Protein AF-A0A528MZ72-F1 (afdb_monomer_lite)

Structure (mmCIF, N/CA/C/O backbone):
data_AF-A0A528MZ72-F1
#
_entry.id   AF-A0A528MZ72-F1
#
loop_
_atom_site.group_PDB
_atom_site.id
_atom_site.type_symbol
_atom_site.label_atom_id
_atom_site.label_alt_id
_atom_site.label_comp_id
_ato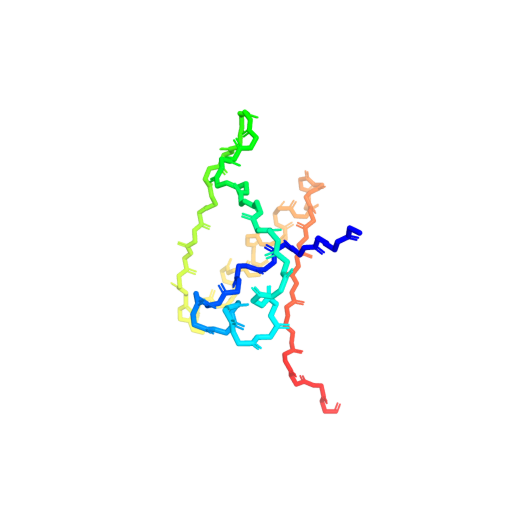m_site.label_asym_id
_atom_site.label_entity_id
_atom_site.label_seq_id
_atom_site.pdbx_PDB_ins_code
_atom_site.Cartn_x
_atom_site.Cartn_y
_atom_site.Cartn_z
_atom_site.occupancy
_atom_site.B_iso_or_equiv
_atom_site.auth_seq_id
_atom_site.auth_comp_id
_atom_site.auth_asym_id
_atom_site.auth_atom_id
_atom_site.pdbx_PDB_model_num
ATOM 1 N N . LEU A 1 1 ? 0.899 13.595 -25.574 1.00 74.56 1 LEU A N 1
ATOM 2 C CA . LEU A 1 1 ? 1.539 13.439 -24.248 1.00 74.56 1 LEU A CA 1
ATOM 3 C C . LEU A 1 1 ? 0.795 12.348 -23.490 1.00 74.56 1 LEU A C 1
ATOM 5 O O . LEU A 1 1 ? -0.411 12.479 -23.325 1.00 74.56 1 LEU A O 1
ATOM 9 N N . VAL A 1 2 ? 1.483 11.282 -23.081 1.00 84.31 2 VAL A N 1
ATOM 10 C CA . VAL A 1 2 ? 0.917 10.182 -22.281 1.00 84.31 2 VAL A CA 1
ATOM 11 C C . VAL A 1 2 ? 1.651 10.155 -20.944 1.00 84.31 2 VAL A C 1
ATOM 13 O O . VAL A 1 2 ? 2.873 10.267 -20.915 1.00 84.31 2 VAL A O 1
ATOM 16 N N . MET A 1 3 ? 0.916 10.038 -19.839 1.00 89.75 3 MET A N 1
ATOM 17 C CA . MET A 1 3 ? 1.483 9.960 -18.491 1.00 89.75 3 MET A CA 1
ATOM 18 C C . MET A 1 3 ? 0.941 8.723 -17.779 1.00 89.75 3 MET A C 1
ATOM 20 O O . MET A 1 3 ? -0.246 8.422 -17.874 1.00 89.75 3 MET A O 1
ATOM 24 N N . THR A 1 4 ? 1.806 8.025 -17.046 1.00 90.00 4 THR A N 1
ATOM 25 C CA . THR A 1 4 ? 1.440 6.878 -16.209 1.00 90.00 4 THR A CA 1
ATOM 26 C C . THR A 1 4 ? 2.096 7.005 -14.841 1.00 90.00 4 THR A C 1
ATOM 28 O O . THR A 1 4 ? 3.247 7.430 -14.733 1.00 90.00 4 THR A O 1
ATOM 31 N N . ALA A 1 5 ? 1.361 6.642 -13.790 1.00 91.62 5 ALA A N 1
ATOM 32 C CA . ALA A 1 5 ? 1.885 6.603 -12.428 1.00 91.62 5 ALA A CA 1
ATOM 33 C C . ALA A 1 5 ? 2.631 5.291 -12.127 1.00 91.62 5 ALA A C 1
ATOM 35 O O . ALA A 1 5 ? 3.460 5.249 -11.219 1.00 91.62 5 ALA A O 1
ATOM 36 N N . THR A 1 6 ? 2.345 4.224 -12.878 1.00 91.69 6 THR A N 1
ATOM 37 C CA . THR A 1 6 ? 2.941 2.897 -12.692 1.00 91.69 6 THR A CA 1
ATOM 38 C C . THR A 1 6 ? 4.203 2.780 -13.551 1.00 91.69 6 THR A C 1
ATOM 40 O O . THR A 1 6 ? 4.102 2.854 -14.779 1.00 91.69 6 THR A O 1
ATOM 43 N N . PRO A 1 7 ? 5.400 2.595 -12.958 1.00 88.12 7 PRO A N 1
ATOM 44 C CA . PRO A 1 7 ? 6.627 2.436 -13.732 1.00 88.12 7 PRO A CA 1
ATOM 45 C C . PRO A 1 7 ? 6.560 1.208 -14.648 1.00 88.12 7 PRO A C 1
ATOM 47 O O . PRO A 1 7 ? 6.311 0.095 -14.190 1.00 88.12 7 PRO A O 1
ATOM 50 N N . ILE A 1 8 ? 6.815 1.404 -15.941 1.00 87.56 8 ILE A N 1
ATOM 51 C CA . ILE A 1 8 ? 6.790 0.333 -16.946 1.00 87.56 8 ILE A CA 1
ATOM 52 C C . ILE A 1 8 ? 8.187 -0.312 -17.044 1.00 87.56 8 ILE A C 1
ATOM 54 O O . ILE A 1 8 ? 9.190 0.419 -17.085 1.00 87.56 8 ILE A O 1
ATOM 58 N N . PRO A 1 9 ? 8.296 -1.658 -17.104 1.00 89.38 9 PRO A N 1
ATOM 59 C CA . PRO A 1 9 ? 9.567 -2.343 -17.322 1.00 89.38 9 PRO A CA 1
ATOM 60 C C . PRO A 1 9 ? 10.303 -1.814 -18.555 1.00 89.38 9 PRO A C 1
ATOM 62 O O . PRO A 1 9 ? 9.710 -1.605 -19.611 1.00 89.38 9 PRO A O 1
ATOM 65 N N . ARG A 1 10 ? 11.620 -1.612 -18.435 1.00 85.62 10 ARG A N 1
ATOM 66 C CA . ARG A 1 10 ? 12.423 -0.900 -19.445 1.00 85.62 10 ARG A CA 1
ATOM 67 C C . ARG A 1 10 ? 12.304 -1.494 -20.855 1.00 85.62 10 ARG A C 1
ATOM 69 O O . ARG A 1 10 ? 12.193 -0.741 -21.812 1.00 85.62 10 ARG A O 1
ATOM 76 N N . THR A 1 11 ? 12.318 -2.817 -20.984 1.00 89.50 11 THR A N 1
ATOM 77 C CA . THR A 1 11 ? 12.204 -3.502 -22.282 1.00 89.50 11 THR A CA 1
ATOM 78 C C . THR A 1 11 ? 10.816 -3.346 -22.906 1.00 89.50 11 THR A C 1
ATOM 80 O O . THR A 1 11 ? 10.702 -3.197 -24.120 1.00 89.50 11 THR A O 1
ATOM 83 N N . LEU A 1 12 ? 9.762 -3.308 -22.084 1.00 87.25 12 LEU A N 1
ATOM 84 C CA . LEU A 1 12 ? 8.396 -3.075 -22.552 1.00 87.25 12 LEU A CA 1
ATOM 85 C C . LEU A 1 12 ? 8.212 -1.635 -23.048 1.00 87.25 12 LEU A C 1
ATOM 87 O O . LEU A 1 12 ? 7.531 -1.412 -24.040 1.00 87.25 12 LEU A O 1
ATOM 91 N N . VAL A 1 13 ? 8.883 -0.664 -22.4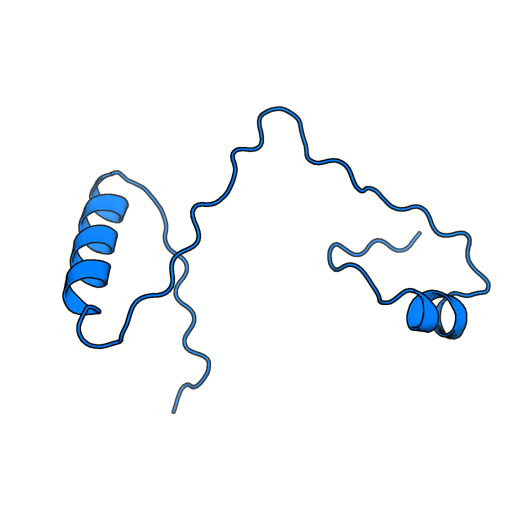18 1.00 86.06 13 VAL A N 1
ATOM 92 C CA . VAL A 1 13 ? 8.895 0.728 -22.897 1.00 86.06 13 VAL A CA 1
ATOM 93 C C . VAL A 1 13 ? 9.496 0.830 -24.301 1.00 86.06 13 VAL A C 1
ATOM 95 O O . VAL A 1 13 ? 8.909 1.471 -25.159 1.00 86.06 13 VAL A O 1
ATOM 98 N N . LEU A 1 14 ? 10.629 0.172 -24.560 1.00 83.75 14 LEU A N 1
ATOM 99 C CA . LEU A 1 14 ? 11.296 0.236 -25.869 1.00 83.75 14 LEU A CA 1
ATOM 100 C C . LEU A 1 14 ? 10.491 -0.424 -26.994 1.00 83.75 14 LEU A C 1
ATOM 102 O O . LEU A 1 14 ? 10.586 -0.008 -28.140 1.00 83.75 14 LEU A O 1
ATOM 106 N N . THR A 1 15 ? 9.726 -1.467 -26.679 1.00 87.56 15 THR A N 1
ATOM 107 C CA . THR A 1 15 ? 8.949 -2.213 -27.681 1.00 87.56 15 THR A CA 1
ATOM 108 C C . THR A 1 15 ? 7.589 -1.580 -27.951 1.00 87.56 15 THR A C 1
ATOM 110 O O . THR A 1 15 ? 7.169 -1.535 -29.101 1.00 87.56 15 THR A O 1
ATOM 113 N N . ALA A 1 16 ? 6.908 -1.080 -26.915 1.00 81.88 16 ALA A N 1
ATOM 114 C CA . ALA A 1 16 ? 5.572 -0.496 -27.037 1.00 81.88 16 ALA A CA 1
ATOM 115 C C . ALA A 1 16 ? 5.575 1.016 -27.320 1.00 81.88 16 ALA A C 1
ATOM 117 O O . ALA A 1 16 ? 4.591 1.533 -27.837 1.00 81.88 16 ALA A O 1
ATOM 118 N N . PHE A 1 17 ? 6.652 1.719 -26.957 1.00 81.62 17 PHE A N 1
ATOM 119 C CA . PHE A 1 17 ? 6.758 3.182 -26.999 1.00 81.62 17 PHE A CA 1
ATOM 120 C C . PHE A 1 17 ? 8.124 3.655 -27.5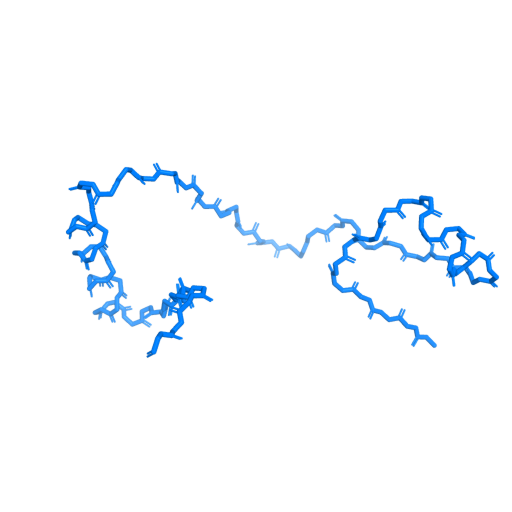23 1.00 81.62 17 PHE A C 1
ATOM 122 O O . PHE A 1 17 ? 8.564 4.755 -27.199 1.00 81.62 17 PHE A O 1
ATOM 129 N N . GLY A 1 18 ? 8.839 2.808 -28.272 1.00 79.31 18 GLY A N 1
ATOM 130 C CA . GLY A 1 18 ? 10.208 3.082 -28.729 1.00 79.31 18 GLY A CA 1
ATOM 131 C C . GLY A 1 18 ? 10.334 4.226 -29.736 1.00 79.31 18 GLY A C 1
ATOM 132 O O . GLY A 1 18 ? 11.434 4.720 -29.954 1.00 79.31 18 GLY A O 1
ATOM 133 N N . ASP A 1 19 ? 9.221 4.646 -30.331 1.00 84.06 19 ASP A N 1
ATOM 134 C CA . ASP A 1 19 ? 9.101 5.810 -31.205 1.00 84.06 19 ASP A CA 1
ATOM 135 C C . ASP A 1 19 ? 8.880 7.126 -30.436 1.00 84.06 19 ASP A C 1
ATOM 137 O O . ASP A 1 19 ? 8.901 8.199 -31.039 1.00 84.06 19 ASP A O 1
ATOM 141 N N . MET A 1 20 ? 8.688 7.066 -29.113 1.00 84.25 20 MET A N 1
ATOM 142 C CA . MET A 1 20 ? 8.477 8.228 -28.252 1.00 84.25 20 MET A CA 1
ATOM 143 C C . MET A 1 20 ? 9.665 8.485 -27.321 1.00 84.25 20 MET A C 1
ATOM 145 O O . MET A 1 20 ? 10.186 7.577 -26.673 1.00 84.25 20 MET A O 1
ATOM 149 N N . ASP A 1 21 ? 10.021 9.760 -27.156 1.00 83.44 21 ASP A N 1
ATOM 150 C CA . ASP A 1 21 ? 10.924 10.186 -26.087 1.00 83.44 21 ASP A CA 1
ATOM 151 C C . ASP A 1 21 ? 10.267 9.980 -24.714 1.00 83.44 21 ASP A C 1
ATOM 153 O O . ASP A 1 21 ? 9.131 10.395 -24.464 1.00 83.44 21 ASP A O 1
ATOM 157 N N . VAL A 1 22 ? 10.999 9.351 -23.790 1.00 82.25 22 VAL A N 1
ATOM 158 C CA . VAL A 1 22 ? 10.487 8.986 -22.463 1.00 82.25 22 VAL A CA 1
ATOM 159 C C . VAL A 1 22 ? 11.154 9.823 -21.384 1.00 82.25 22 VAL A C 1
ATOM 161 O O . VAL A 1 22 ? 12.349 9.696 -21.125 1.00 82.25 22 VAL A O 1
ATOM 164 N N . SER A 1 23 ? 10.348 10.609 -20.673 1.00 87.56 23 SER A N 1
ATOM 165 C CA . SER A 1 23 ? 10.756 11.290 -19.442 1.00 87.56 23 SER A CA 1
ATOM 166 C C . SER A 1 23 ? 10.265 10.525 -18.209 1.00 87.56 23 SER A C 1
ATOM 168 O O . SER A 1 23 ? 9.154 9.992 -18.199 1.00 87.56 23 SER A O 1
ATOM 170 N N . LYS A 1 24 ? 11.095 10.447 -17.159 1.00 86.69 24 LYS A N 1
ATOM 171 C CA . LYS A 1 24 ? 10.773 9.766 -15.894 1.00 86.69 24 LYS A CA 1
ATOM 172 C C . LYS A 1 24 ? 10.938 10.719 -14.719 1.00 86.69 24 LYS A C 1
ATOM 174 O O . LYS A 1 24 ? 12.005 11.292 -14.534 1.00 86.69 24 LYS A O 1
ATOM 179 N N . LEU A 1 25 ? 9.905 10.809 -13.886 1.00 90.25 25 LEU A N 1
ATOM 180 C CA . LEU A 1 25 ? 9.934 11.543 -12.622 1.00 90.25 25 LEU A CA 1
ATOM 181 C C . LEU A 1 25 ? 10.210 10.554 -11.482 1.00 90.25 25 LEU A C 1
ATOM 183 O O . LEU A 1 25 ? 9.320 9.812 -11.071 1.00 90.25 25 LEU A O 1
ATOM 187 N N . THR A 1 26 ? 11.457 10.493 -11.012 1.00 90.00 26 THR A N 1
ATOM 188 C CA . THR A 1 26 ? 11.889 9.545 -9.962 1.00 90.00 26 THR A CA 1
ATOM 189 C C . THR A 1 26 ? 11.873 10.136 -8.557 1.00 90.00 26 THR A C 1
ATOM 191 O O . THR A 1 26 ? 11.990 9.404 -7.573 1.00 90.00 26 THR A O 1
ATOM 194 N N . GLU A 1 27 ? 11.744 11.452 -8.450 1.00 91.88 27 GLU A N 1
ATOM 195 C CA . GLU A 1 27 ? 11.778 12.162 -7.180 1.00 91.88 27 GLU A CA 1
ATOM 196 C C . GLU A 1 27 ? 10.395 12.206 -6.531 1.00 91.88 27 GLU A C 1
ATOM 198 O O . GLU A 1 27 ? 9.359 12.300 -7.193 1.00 91.88 27 GLU A O 1
ATOM 203 N N . LYS A 1 28 ? 10.376 12.120 -5.200 1.00 91.00 28 LYS A N 1
ATOM 204 C CA . LYS A 1 28 ? 9.150 12.273 -4.414 1.00 91.00 28 LYS A CA 1
ATOM 205 C C . LYS A 1 28 ? 8.952 13.756 -4.079 1.00 91.00 28 LYS A C 1
ATOM 207 O O . LYS A 1 28 ? 9.943 14.446 -3.854 1.00 91.00 28 LYS A O 1
ATOM 212 N N . PRO A 1 29 ? 7.699 14.234 -3.963 1.00 93.50 29 PRO A N 1
ATOM 213 C CA . PRO A 1 29 ? 7.429 15.580 -3.473 1.00 93.50 29 PRO A CA 1
ATOM 214 C C . PRO A 1 29 ? 8.086 15.838 -2.113 1.00 93.50 29 PRO A C 1
ATOM 216 O O . PRO A 1 29 ? 8.178 14.931 -1.276 1.00 93.50 29 PRO A O 1
ATOM 219 N N . ALA A 1 30 ? 8.499 17.085 -1.887 1.00 93.81 30 ALA A N 1
ATOM 220 C CA . ALA A 1 30 ? 9.064 17.513 -0.614 1.00 93.81 30 ALA A CA 1
ATOM 221 C C . ALA A 1 30 ? 8.091 17.236 0.546 1.00 93.81 30 ALA A C 1
ATOM 223 O O . ALA A 1 30 ? 6.877 17.375 0.408 1.00 93.81 30 ALA A O 1
ATOM 224 N N . GLY A 1 31 ? 8.625 16.813 1.693 1.00 93.75 31 GLY A N 1
ATOM 225 C CA . GLY A 1 31 ? 7.825 16.507 2.885 1.00 93.75 31 GLY A CA 1
ATOM 226 C C . GLY A 1 31 ? 7.093 15.160 2.857 1.00 93.75 31 GLY A C 1
ATOM 227 O O . GLY A 1 31 ? 6.389 14.836 3.813 1.00 93.75 31 GLY A O 1
ATOM 228 N N . ARG A 1 32 ? 7.260 14.335 1.811 1.00 94.31 32 ARG A N 1
ATOM 229 C CA . ARG A 1 32 ? 6.644 13.002 1.774 1.00 94.31 32 ARG A CA 1
ATOM 230 C C . ARG A 1 32 ? 7.254 12.076 2.828 1.00 94.31 32 ARG A C 1
ATOM 232 O O . ARG A 1 32 ? 8.411 11.674 2.723 1.00 94.31 32 ARG A O 1
ATOM 239 N N . GLN A 1 33 ? 6.438 11.685 3.803 1.00 93.81 33 GLN A N 1
ATOM 240 C CA . GLN A 1 33 ? 6.825 10.745 4.853 1.00 93.81 33 GLN A CA 1
ATOM 241 C C . GLN A 1 33 ? 6.869 9.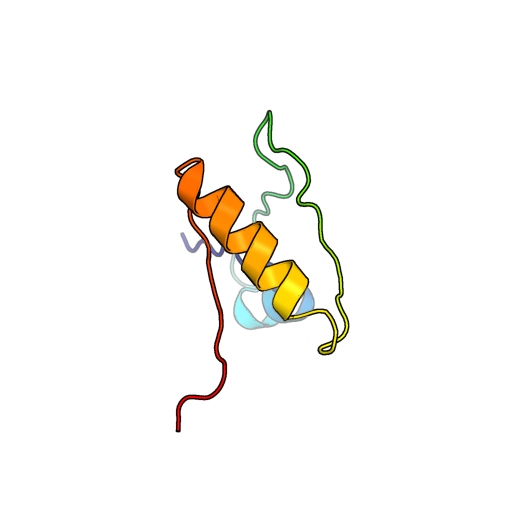295 4.327 1.00 93.81 33 GLN A C 1
ATOM 243 O O . GLN A 1 33 ? 6.083 8.931 3.441 1.00 93.81 33 GLN A O 1
ATOM 248 N N . PRO A 1 34 ? 7.787 8.449 4.833 1.00 93.69 34 PRO A N 1
ATOM 249 C CA . PRO A 1 34 ? 7.817 7.031 4.493 1.00 93.69 34 PRO A CA 1
ATOM 250 C C . PRO A 1 34 ? 6.583 6.307 5.050 1.00 93.69 34 PRO A C 1
ATOM 252 O O . PRO A 1 34 ? 6.130 6.583 6.157 1.00 93.69 34 PRO A O 1
ATOM 255 N N . ILE A 1 35 ? 6.058 5.345 4.290 1.00 94.38 35 ILE A N 1
ATOM 256 C CA . ILE A 1 35 ? 4.923 4.523 4.725 1.00 94.38 35 ILE A CA 1
ATOM 257 C C . ILE A 1 35 ? 5.455 3.373 5.581 1.00 94.38 35 ILE A C 1
ATOM 259 O O . ILE A 1 35 ? 6.281 2.580 5.119 1.00 94.38 35 ILE A O 1
ATOM 263 N N . ARG A 1 36 ? 4.954 3.242 6.813 1.00 95.31 36 ARG A N 1
ATOM 264 C CA . ARG A 1 36 ? 5.216 2.063 7.644 1.00 95.31 36 ARG A CA 1
ATOM 265 C C . ARG A 1 36 ? 4.461 0.867 7.065 1.00 95.31 36 ARG A C 1
ATOM 267 O O . ARG A 1 36 ? 3.239 0.817 7.128 1.00 95.31 36 ARG A O 1
ATOM 274 N N . THR A 1 37 ? 5.204 -0.095 6.529 1.00 96.62 37 THR A N 1
ATOM 275 C CA . THR A 1 37 ? 4.657 -1.332 5.954 1.00 96.62 37 THR A CA 1
ATOM 276 C C . THR A 1 37 ? 4.947 -2.488 6.902 1.00 96.62 37 THR A C 1
ATOM 278 O O . THR A 1 37 ? 6.080 -2.634 7.357 1.00 96.62 37 THR A O 1
ATOM 281 N N . VAL A 1 38 ? 3.931 -3.284 7.233 1.00 94.88 38 VAL A N 1
ATOM 282 C CA . VAL A 1 38 ? 4.060 -4.447 8.120 1.00 94.88 38 VAL A CA 1
ATOM 283 C C . VAL A 1 38 ? 3.299 -5.632 7.543 1.00 94.88 38 VAL A C 1
ATOM 285 O O . VAL A 1 38 ? 2.231 -5.458 6.964 1.00 94.88 38 VAL A O 1
ATOM 288 N N . THR A 1 39 ? 3.840 -6.830 7.745 1.00 96.12 39 THR A N 1
ATOM 289 C CA . THR A 1 39 ? 3.140 -8.090 7.484 1.00 96.12 39 THR A CA 1
ATOM 290 C C . THR A 1 39 ? 2.645 -8.634 8.814 1.00 96.12 39 THR A C 1
ATOM 292 O O . THR A 1 39 ? 3.412 -8.707 9.775 1.00 96.12 39 THR A O 1
ATOM 295 N N . LEU A 1 40 ? 1.364 -8.988 8.883 1.00 95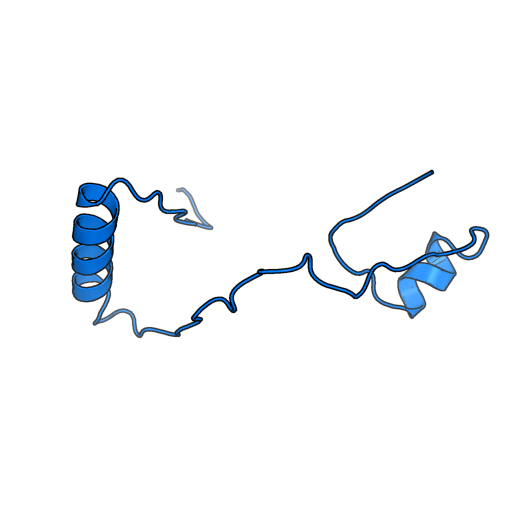.19 40 LEU A N 1
ATOM 296 C CA . LEU A 1 40 ? 0.739 -9.534 10.081 1.00 95.19 40 LEU A CA 1
ATOM 297 C C . LEU A 1 40 ? 0.166 -10.920 9.769 1.00 95.19 40 LEU A C 1
ATOM 299 O O . LEU A 1 40 ? -0.424 -11.093 8.702 1.00 95.19 40 LEU A O 1
ATOM 303 N N . PRO A 1 41 ? 0.344 -11.898 10.671 1.00 97.00 41 PRO A N 1
ATOM 304 C CA . PRO A 1 41 ? -0.303 -13.194 10.546 1.00 97.00 41 PRO A CA 1
ATOM 305 C C . PRO A 1 41 ? -1.807 -13.059 10.863 1.00 97.00 41 PRO A C 1
ATOM 307 O O . PRO A 1 41 ? -2.215 -12.124 11.561 1.00 97.00 41 PRO A O 1
ATOM 310 N N . LEU A 1 42 ? -2.637 -13.961 10.329 1.00 95.56 42 LEU A N 1
ATOM 311 C CA . LEU A 1 42 ? -4.105 -13.849 10.388 1.00 95.56 42 LEU A CA 1
ATOM 312 C C . LEU A 1 42 ? -4.656 -13.905 11.817 1.00 95.56 42 LEU A C 1
ATOM 314 O O . LEU A 1 42 ? -5.663 -13.272 12.115 1.00 95.56 42 LEU A O 1
ATOM 318 N N . GLU A 1 43 ? -3.965 -14.585 12.725 1.00 97.69 43 GLU A N 1
ATOM 319 C CA . GLU A 1 43 ? -4.328 -14.705 14.139 1.00 97.69 43 GLU A CA 1
ATOM 320 C C . GLU A 1 43 ? -4.329 -13.345 14.856 1.00 97.69 43 GLU A C 1
ATOM 322 O O . GLU A 1 43 ? -4.934 -13.197 15.913 1.00 97.69 43 GLU A O 1
ATOM 327 N N . ARG A 1 44 ? -3.661 -12.332 14.286 1.00 96.94 44 ARG A N 1
ATOM 328 C CA . ARG A 1 44 ? -3.619 -10.960 14.816 1.00 96.94 44 ARG A CA 1
ATOM 329 C C . ARG A 1 44 ? -4.626 -10.023 14.152 1.00 96.94 44 ARG A C 1
ATOM 331 O O . ARG A 1 44 ? -4.529 -8.806 14.322 1.00 96.94 44 ARG A O 1
ATOM 338 N N . LEU A 1 45 ? -5.585 -10.557 13.395 1.00 96.00 45 LEU A N 1
ATOM 339 C CA . LEU A 1 45 ? -6.601 -9.755 12.718 1.00 96.00 45 LEU A CA 1
ATOM 340 C C . LEU A 1 45 ? -7.405 -8.893 13.702 1.00 96.00 45 LEU A C 1
ATOM 342 O O . LEU A 1 45 ? -7.624 -7.717 13.428 1.00 96.00 45 LEU A O 1
ATOM 346 N N . ASP A 1 46 ? -7.763 -9.423 14.872 1.00 96.88 46 ASP A N 1
ATOM 347 C CA . ASP A 1 46 ? -8.515 -8.663 15.880 1.00 96.88 46 ASP A CA 1
ATOM 348 C C . ASP A 1 46 ? -7.733 -7.450 16.410 1.00 96.88 46 ASP A C 1
ATOM 350 O O . ASP A 1 46 ? -8.298 -6.374 16.614 1.00 96.88 46 ASP A O 1
ATOM 354 N N . GLU A 1 47 ? -6.411 -7.579 16.565 1.00 96.19 47 GLU A N 1
ATOM 355 C CA . GLU A 1 47 ? -5.541 -6.458 16.937 1.00 96.19 47 GLU A CA 1
ATOM 356 C C . GLU A 1 47 ? -5.523 -5.385 15.841 1.00 96.19 47 GLU A C 1
ATOM 358 O O . GLU A 1 47 ? -5.574 -4.187 16.134 1.00 96.19 47 GLU A O 1
ATOM 363 N N . LEU A 1 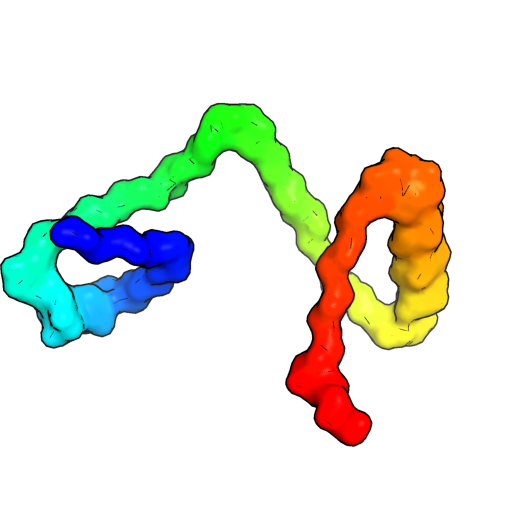48 ? -5.469 -5.801 14.570 1.00 95.94 48 LEU A N 1
ATOM 364 C CA . LEU A 1 48 ? -5.542 -4.889 13.432 1.00 95.94 48 LEU A CA 1
ATOM 365 C C . LEU A 1 48 ? -6.880 -4.140 13.421 1.00 95.94 48 LEU A C 1
ATOM 367 O O . LEU A 1 48 ? -6.881 -2.917 13.301 1.00 95.94 48 LEU A O 1
ATOM 371 N N . VAL A 1 49 ? -7.998 -4.847 13.609 1.00 96.56 49 VAL A N 1
ATOM 372 C CA . VAL A 1 49 ? -9.343 -4.253 13.673 1.00 96.56 49 VAL A CA 1
ATOM 373 C C . VAL A 1 49 ? -9.453 -3.251 14.826 1.00 96.56 49 VAL A C 1
ATOM 375 O O . VAL A 1 49 ? -10.026 -2.176 14.642 1.00 96.56 49 VAL A O 1
ATOM 378 N N . GLY A 1 50 ? -8.861 -3.546 15.988 1.00 97.31 50 GLY A N 1
ATOM 379 C CA . GLY A 1 50 ? -8.766 -2.602 17.105 1.00 97.31 50 GLY A CA 1
ATOM 380 C C . GLY A 1 50 ? -8.061 -1.302 16.710 1.00 97.31 50 GLY A C 1
ATOM 381 O O . GLY A 1 50 ? -8.641 -0.225 16.819 1.00 97.31 50 GLY A O 1
ATOM 382 N N . ARG A 1 51 ? -6.860 -1.400 16.128 1.00 95.38 51 ARG A N 1
ATOM 383 C CA . ARG A 1 51 ? -6.099 -0.226 15.652 1.00 95.38 51 ARG A CA 1
ATOM 384 C C . ARG A 1 51 ? -6.835 0.565 14.572 1.00 95.38 51 ARG A C 1
ATOM 386 O O . ARG A 1 51 ? -6.728 1.791 14.516 1.00 95.38 51 ARG A O 1
ATOM 393 N N . MET A 1 52 ? -7.554 -0.129 13.690 1.00 96.62 52 MET A N 1
ATOM 394 C CA . MET A 1 52 ? -8.383 0.504 12.667 1.00 96.62 52 MET A CA 1
ATOM 395 C C . MET A 1 52 ? -9.499 1.330 13.312 1.00 96.62 52 MET A C 1
ATOM 397 O O . MET A 1 52 ? -9.721 2.466 12.902 1.00 96.62 52 MET A O 1
ATOM 401 N N . ARG A 1 53 ? -10.167 0.793 14.341 1.00 97.38 53 ARG A N 1
ATOM 402 C CA . ARG A 1 53 ? -11.214 1.508 15.081 1.00 97.38 53 ARG A CA 1
ATOM 403 C C . ARG A 1 53 ? -10.677 2.792 15.711 1.00 97.38 53 ARG A C 1
ATOM 405 O O . ARG A 1 53 ? -11.294 3.836 15.517 1.00 97.38 53 ARG A O 1
ATOM 412 N N . ASP A 1 54 ? -9.532 2.723 16.386 1.00 97.44 54 ASP A N 1
ATOM 413 C CA . ASP A 1 54 ? -8.902 3.894 17.013 1.00 97.44 54 ASP A CA 1
ATOM 414 C C . ASP A 1 54 ? -8.548 4.956 15.961 1.00 97.44 54 ASP A C 1
ATOM 416 O O . ASP A 1 54 ? -8.901 6.124 16.095 1.00 97.44 54 ASP A O 1
ATOM 420 N N . SER A 1 55 ? -7.958 4.534 14.838 1.00 96.62 55 SER A N 1
ATOM 421 C CA . SER A 1 55 ? -7.602 5.444 13.739 1.00 96.62 55 SER A CA 1
ATOM 422 C C . SER A 1 55 ? -8.830 6.150 13.147 1.00 96.62 55 SER A C 1
ATOM 424 O O . SER A 1 55 ? -8.778 7.338 12.833 1.00 96.62 55 SER A O 1
ATOM 426 N N . VAL A 1 56 ? -9.945 5.432 12.983 1.00 97.56 56 VAL A N 1
ATOM 427 C CA . VAL A 1 56 ? -11.202 6.017 12.487 1.00 97.56 56 VAL A CA 1
ATOM 428 C C . VAL A 1 56 ? -11.805 6.982 13.506 1.00 97.56 56 VAL A C 1
ATOM 430 O O . VAL A 1 56 ? -12.318 8.027 13.107 1.00 97.56 56 VAL A O 1
ATOM 433 N N . ALA A 1 57 ? -11.724 6.671 14.804 1.00 97.94 57 ALA A N 1
ATOM 434 C CA . ALA A 1 57 ? -12.168 7.574 15.866 1.00 97.94 57 ALA A CA 1
ATOM 435 C C . ALA A 1 57 ? -11.375 8.896 15.861 1.00 97.94 57 ALA A C 1
ATOM 437 O O . ALA A 1 57 ? -11.965 9.959 16.050 1.00 97.94 57 ALA A O 1
ATOM 438 N N . ASP A 1 58 ? -10.087 8.845 15.509 1.00 97.75 58 ASP A N 1
ATOM 439 C CA . ASP A 1 58 ? -9.214 10.012 15.305 1.00 97.75 58 ASP A CA 1
ATOM 440 C C . ASP A 1 58 ? -9.457 10.746 13.962 1.00 97.75 58 ASP A C 1
ATOM 442 O O . ASP A 1 58 ? -8.682 11.617 13.553 1.00 97.75 58 ASP A O 1
ATOM 446 N N . GLY A 1 59 ? -10.521 10.393 13.233 1.00 97.88 59 GLY A N 1
ATOM 447 C CA . GLY A 1 59 ? -10.912 11.020 11.968 1.00 97.88 59 GLY A CA 1
ATOM 448 C C . GLY A 1 59 ? -10.091 10.578 10.753 1.00 97.88 59 GLY A C 1
ATOM 449 O O . GLY A 1 59 ? -10.210 11.175 9.678 1.00 97.88 59 GLY A O 1
ATOM 450 N N . GLN A 1 60 ? -9.259 9.540 10.887 1.00 97.44 60 GLN A N 1
ATOM 451 C CA . GLN A 1 60 ? -8.511 8.976 9.764 1.00 97.44 60 GLN A CA 1
ATOM 452 C C . GLN A 1 60 ? -9.407 8.104 8.876 1.00 97.44 60 GLN A C 1
ATOM 454 O O . GLN A 1 60 ? -10.492 7.663 9.256 1.00 97.44 60 GLN A O 1
ATOM 459 N N . LYS A 1 61 ? -8.933 7.834 7.657 1.00 97.12 61 LYS A N 1
ATOM 460 C CA . LYS A 1 61 ? -9.615 6.978 6.677 1.00 97.12 61 LYS A CA 1
ATOM 461 C C . LYS A 1 61 ? -8.791 5.732 6.399 1.00 97.12 61 LYS A C 1
ATOM 463 O O . LYS A 1 61 ? -7.564 5.774 6.452 1.00 97.12 61 LYS A O 1
ATOM 468 N N . ILE A 1 62 ? -9.472 4.641 6.058 1.00 97.00 62 ILE A N 1
ATOM 469 C CA . ILE A 1 62 ? -8.842 3.340 5.832 1.00 97.00 62 ILE A CA 1
ATOM 470 C C . ILE A 1 62 ? -9.279 2.783 4.481 1.00 97.00 62 ILE A C 1
ATOM 472 O O . ILE A 1 62 ? -10.451 2.862 4.121 1.00 97.00 62 ILE A O 1
ATOM 476 N N . TYR A 1 63 ? -8.327 2.200 3.753 1.00 96.56 63 TYR A N 1
ATOM 477 C CA . TYR A 1 63 ? -8.589 1.380 2.576 1.00 96.56 63 TYR A CA 1
ATOM 478 C C . TYR A 1 63 ? -8.499 -0.098 2.964 1.00 96.56 63 TYR A C 1
ATOM 480 O O . TYR A 1 63 ? -7.490 -0.524 3.525 1.00 96.56 63 TYR A O 1
ATOM 488 N N . TRP A 1 64 ? -9.541 -0.869 2.651 1.00 95.06 64 TRP A N 1
ATOM 489 C CA . TRP A 1 64 ? -9.593 -2.318 2.842 1.00 95.06 64 TRP A CA 1
ATOM 490 C C . TRP A 1 64 ? -9.846 -2.990 1.496 1.00 95.06 64 TRP A C 1
ATOM 492 O O . TRP A 1 64 ? -10.760 -2.600 0.771 1.00 95.06 64 TRP A O 1
ATOM 502 N N . ILE A 1 65 ? -9.021 -3.972 1.146 1.00 95.00 65 ILE A N 1
ATOM 503 C CA . ILE A 1 65 ? -9.085 -4.650 -0.146 1.00 95.00 65 ILE A CA 1
ATOM 504 C C . ILE A 1 65 ? -9.548 -6.086 0.102 1.00 95.00 65 ILE A C 1
ATOM 506 O O . ILE A 1 65 ? -8.839 -6.849 0.752 1.00 95.00 65 ILE A O 1
ATOM 510 N N . CYS A 1 66 ? -10.711 -6.452 -0.444 1.00 94.44 66 CYS A N 1
ATOM 511 C CA . CYS A 1 66 ? -11.209 -7.829 -0.513 1.00 94.44 66 CYS A CA 1
ATOM 512 C C . CYS A 1 66 ? -11.116 -8.297 -1.972 1.00 94.44 66 CYS A C 1
ATOM 514 O O . CYS A 1 66 ? -11.953 -7.892 -2.777 1.00 94.44 66 CYS A O 1
ATOM 516 N N . PRO A 1 67 ? -10.096 -9.091 -2.348 1.00 91.31 67 PRO A N 1
ATOM 517 C CA . PRO A 1 67 ? -9.877 -9.471 -3.746 1.00 91.31 67 PRO A CA 1
ATOM 518 C C . PRO A 1 67 ? -10.999 -10.325 -4.343 1.00 91.31 67 PRO A C 1
ATOM 520 O O . PRO A 1 67 ? -11.205 -10.296 -5.552 1.00 91.31 67 PRO A O 1
ATOM 523 N N . LEU A 1 68 ? -11.701 -11.083 -3.500 1.00 91.38 68 LEU A N 1
ATOM 524 C CA . LEU A 1 68 ? -12.836 -11.908 -3.881 1.00 91.38 68 LEU A CA 1
ATOM 525 C C . LEU A 1 68 ? -14.077 -11.420 -3.137 1.00 91.38 68 LEU A C 1
ATOM 527 O O . LEU A 1 68 ? -14.039 -11.210 -1.923 1.00 91.38 68 LEU A O 1
ATOM 531 N N . VAL A 1 69 ? -15.157 -11.257 -3.888 1.00 81.62 69 VAL A N 1
ATOM 532 C CA . VAL A 1 69 ? -16.515 -11.106 -3.377 1.00 81.62 69 VAL A CA 1
ATOM 533 C C . VAL A 1 69 ? -17.289 -12.275 -3.978 1.00 81.62 69 VAL A C 1
ATOM 535 O O . VAL A 1 69 ? -17.309 -12.402 -5.203 1.00 81.62 69 VAL A O 1
ATOM 538 N N . GLU A 1 70 ? -17.816 -13.154 -3.128 1.00 64.56 70 GLU A N 1
ATOM 539 C CA . GLU A 1 70 ? -18.736 -14.232 -3.528 1.00 64.56 70 GLU A CA 1
ATOM 540 C C . GLU A 1 70 ? -20.181 -13.726 -3.573 1.00 64.56 70 GLU A C 1
ATOM 542 O O . GLU A 1 70 ? -20.535 -12.870 -2.725 1.00 64.56 70 GLU A O 1
#

Radius of gyration: 19.39 Å; chains: 1; bounding box: 31×32×48 Å

pLDDT: mean 91.41, std 6.37, range [64.56, 97.94]

Secondary structure (DSSP, 8-state):
----SSPPPHHHHHHHSTTS------PPPTT-PPP------GGGHHHHHHHHHHHHHTT-------S---

Sequence (70 aa):
LVMTATPIPRTLVLTAFGDMDVSKLTEKPAGRQPIRTVTLPLERLDELVGRMRDSVADGQKIYWICPLVE

Foldseek 3Di:
DDDDPDDDPPVCCCVVPVVDDDDDDPDDDPPDDDDDDDDDDPVCVVVVVVVVVVCVVVVHDDDDDDPDDD